Protein AF-A0A0C2AZZ6-F1 (afdb_monomer_lite)

pLDDT: mean 88.09, std 14.76, range [36.34, 97.5]

Secondary structure (DSSP, 8-state):
---EEEEEETTEEEEE-TTS-EEEEEGGG--PPPHHHHHHHHHHHHHHHHHHHTTTT---

Radius of gyration: 14.37 Å; chains: 1; bounding box: 38×22×35 Å

Foldseek 3Di:
DDFDFDDDDPQKTWGAQLLGDIDIDGPVPDDDDDPVSVVVSVVSNVVNVVVVVVVVPPDD

Structure (mmCIF, N/CA/C/O backbone):
data_AF-A0A0C2AZZ6-F1
#
_entry.id   AF-A0A0C2AZZ6-F1
#
loop_
_atom_site.group_PDB
_atom_site.id
_atom_site.type_symbol
_atom_site.label_atom_id
_atom_site.label_alt_id
_atom_site.label_comp_id
_atom_site.label_asym_id
_atom_site.label_entity_id
_atom_site.label_seq_id
_atom_site.pdbx_PDB_ins_code
_atom_site.Cartn_x
_atom_site.Cartn_y
_atom_site.Cartn_z
_atom_site.occupancy
_atom_site.B_iso_or_equiv
_atom_site.auth_seq_id
_atom_site.auth_comp_id
_atom_site.auth_asym_id
_atom_site.auth_atom_id
_atom_site.pdbx_PDB_model_num
ATOM 1 N N . MET A 1 1 ? 8.967 5.863 0.530 1.00 85.31 1 MET A N 1
ATOM 2 C CA . MET A 1 1 ? 7.573 5.771 1.029 1.00 85.31 1 MET A CA 1
ATOM 3 C C . MET A 1 1 ? 7.091 4.335 0.847 1.00 85.31 1 MET A C 1
ATOM 5 O O . MET A 1 1 ? 7.560 3.697 -0.084 1.00 85.31 1 MET A O 1
ATOM 9 N N . VAL A 1 2 ? 6.219 3.818 1.720 1.00 92.50 2 VAL A N 1
ATOM 10 C CA . VAL A 1 2 ? 5.710 2.430 1.663 1.00 92.50 2 VAL A CA 1
ATOM 11 C C . VAL A 1 2 ? 4.202 2.450 1.411 1.00 92.50 2 VAL A C 1
ATOM 13 O O . VAL A 1 2 ? 3.488 3.219 2.060 1.00 92.50 2 VAL A O 1
ATOM 16 N N . GLY A 1 3 ? 3.734 1.604 0.494 1.00 94.69 3 GLY A N 1
ATOM 17 C CA . GLY A 1 3 ? 2.330 1.452 0.112 1.00 94.69 3 GLY A CA 1
ATOM 18 C C . GLY A 1 3 ? 2.025 0.044 -0.385 1.00 94.69 3 GLY A C 1
ATOM 19 O O . GLY A 1 3 ? 2.902 -0.818 -0.404 1.00 94.69 3 GLY A O 1
ATOM 20 N N . VAL A 1 4 ? 0.773 -0.168 -0.768 1.00 95.25 4 VAL A N 1
ATOM 21 C CA . VAL A 1 4 ? 0.284 -1.367 -1.452 1.00 95.25 4 VAL A CA 1
ATOM 22 C C . VAL A 1 4 ? 0.197 -1.056 -2.939 1.00 95.25 4 VAL A C 1
ATOM 24 O O . VAL A 1 4 ? -0.176 0.055 -3.304 1.00 95.25 4 VAL A O 1
ATOM 27 N N . VAL A 1 5 ? 0.563 -2.015 -3.784 1.00 95.44 5 VAL A N 1
ATOM 28 C CA . VAL A 1 5 ? 0.338 -1.913 -5.229 1.00 95.44 5 VAL A CA 1
ATOM 29 C C . VAL A 1 5 ? -1.151 -2.087 -5.495 1.00 95.44 5 VAL A C 1
ATOM 31 O O . VAL A 1 5 ? -1.722 -3.090 -5.077 1.00 95.44 5 VAL A O 1
ATOM 34 N N . ASP A 1 6 ? -1.746 -1.104 -6.156 1.00 95.31 6 ASP A N 1
ATOM 35 C CA . ASP A 1 6 ? -3.164 -1.100 -6.519 1.00 95.31 6 ASP A CA 1
ATOM 36 C C . ASP A 1 6 ? -3.353 -1.509 -7.986 1.00 95.31 6 ASP A C 1
ATOM 38 O O . ASP A 1 6 ? -4.213 -2.326 -8.296 1.00 95.31 6 ASP A O 1
ATOM 42 N N . ASP A 1 7 ? -2.491 -1.006 -8.879 1.00 96.06 7 ASP A N 1
ATOM 43 C CA . ASP A 1 7 ? -2.579 -1.269 -10.319 1.00 96.06 7 ASP A CA 1
ATOM 44 C C . ASP A 1 7 ? -1.235 -1.053 -11.049 1.00 96.06 7 ASP A C 1
ATOM 46 O O . ASP A 1 7 ? -0.298 -0.447 -10.514 1.00 96.06 7 ASP A O 1
ATOM 50 N N . PHE A 1 8 ? -1.156 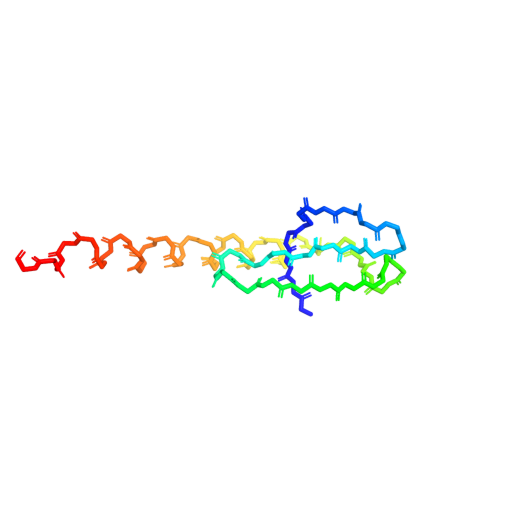-1.512 -12.298 1.00 95.75 8 PHE A N 1
ATOM 51 C CA . PHE A 1 8 ? -0.058 -1.281 -13.232 1.00 95.75 8 PHE A CA 1
ATOM 52 C C . PHE A 1 8 ? -0.590 -0.668 -14.532 1.00 95.75 8 PHE A C 1
ATOM 54 O O . PHE A 1 8 ? -1.324 -1.313 -15.276 1.00 95.75 8 PHE A O 1
ATOM 61 N N . ILE A 1 9 ? -0.159 0.554 -14.861 1.00 94.75 9 ILE A N 1
ATOM 62 C CA . ILE A 1 9 ? -0.523 1.218 -16.122 1.00 94.75 9 ILE A CA 1
ATOM 63 C C . ILE A 1 9 ? 0.745 1.530 -16.910 1.00 94.75 9 ILE A C 1
ATOM 65 O O . ILE A 1 9 ? 1.503 2.451 -16.593 1.00 94.75 9 ILE A O 1
ATOM 69 N N . GLY A 1 10 ? 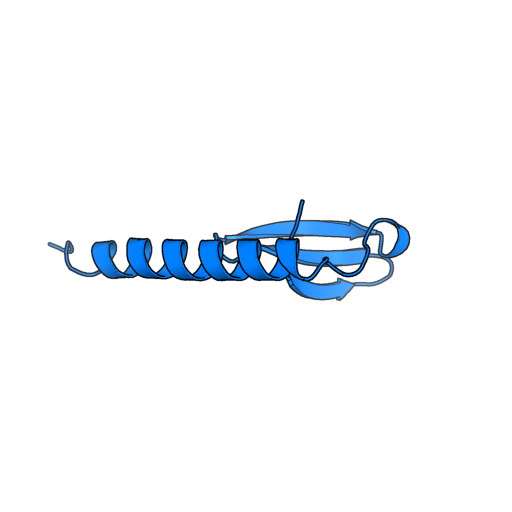0.981 0.738 -17.957 1.00 92.69 10 GLY A N 1
ATOM 70 C CA . GLY A 1 10 ? 2.195 0.825 -18.763 1.00 92.69 10 GLY A CA 1
ATOM 71 C C . GLY A 1 10 ? 3.454 0.655 -17.896 1.00 92.69 10 GLY A C 1
ATOM 72 O O . GLY A 1 10 ? 3.556 -0.326 -17.163 1.00 92.69 10 GLY A O 1
ATOM 73 N N . PRO A 1 11 ? 4.427 1.586 -17.942 1.00 93.69 11 PRO A N 1
ATOM 74 C CA . PRO A 1 11 ? 5.658 1.486 -17.153 1.00 93.69 11 PRO A CA 1
ATOM 75 C C . PRO A 1 11 ? 5.491 1.924 -15.687 1.00 93.69 11 PRO A C 1
ATOM 77 O O . PRO A 1 11 ? 6.478 1.978 -14.940 1.00 93.69 11 PRO A O 1
ATOM 80 N N . PHE A 1 12 ? 4.274 2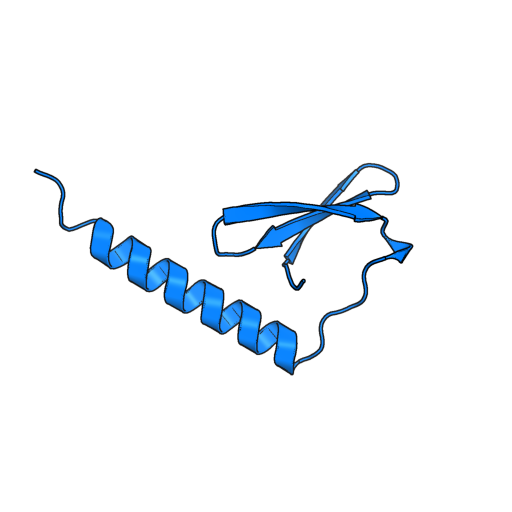.290 -15.284 1.00 96.94 12 PHE A N 1
ATOM 81 C CA . PHE A 1 12 ? 3.993 2.853 -13.978 1.00 96.94 12 PHE A CA 1
ATOM 82 C C . PHE A 1 12 ? 3.252 1.878 -13.070 1.00 96.94 12 PHE A C 1
ATOM 84 O O . PHE A 1 12 ? 2.395 1.110 -13.498 1.00 96.94 12 PHE A O 1
ATOM 91 N N . VAL A 1 13 ? 3.571 1.976 -11.785 1.00 97.19 13 VAL A N 1
ATOM 92 C CA . VAL A 1 13 ? 2.912 1.277 -10.689 1.00 97.19 13 VAL A CA 1
ATOM 93 C C . VAL A 1 13 ? 2.110 2.304 -9.906 1.00 97.19 13 VAL A C 1
ATOM 95 O O . VAL A 1 13 ? 2.663 3.317 -9.460 1.00 97.19 13 VAL A O 1
ATOM 98 N N . HIS A 1 14 ? 0.821 2.038 -9.733 1.00 97.50 14 HIS A N 1
ATOM 99 C CA . HIS A 1 14 ? -0.041 2.794 -8.840 1.00 97.50 14 HIS A CA 1
ATOM 100 C C . HIS A 1 14 ? 0.027 2.203 -7.442 1.00 97.50 14 HIS A C 1
ATOM 102 O O . HIS A 1 14 ? -0.084 0.993 -7.237 1.00 97.50 14 HIS A O 1
ATOM 108 N N . LEU A 1 15 ? 0.262 3.080 -6.474 1.00 96.75 15 LEU A N 1
ATOM 109 C CA . LEU A 1 15 ? 0.473 2.729 -5.084 1.00 96.75 15 LEU A CA 1
ATOM 110 C C . LEU A 1 15 ? -0.551 3.457 -4.225 1.00 96.75 15 LEU A C 1
ATOM 112 O O . LEU A 1 15 ? -0.768 4.661 -4.372 1.00 96.75 15 LEU A O 1
ATOM 116 N N . ALA A 1 16 ? -1.124 2.725 -3.282 1.00 95.62 16 ALA A N 1
ATOM 117 C CA . ALA A 1 16 ? -2.066 3.241 -2.311 1.00 95.62 16 ALA A CA 1
ATOM 118 C C . ALA A 1 16 ? -1.522 3.063 -0.893 1.00 95.62 16 ALA A C 1
ATOM 120 O O . ALA A 1 16 ? -0.958 2.030 -0.517 1.00 95.62 16 ALA A O 1
ATOM 121 N N . ARG A 1 17 ? -1.726 4.077 -0.056 1.00 93.38 17 ARG A N 1
ATOM 122 C CA . ARG A 1 17 ? -1.550 3.973 1.387 1.00 93.38 17 ARG A CA 1
ATOM 123 C C . ARG A 1 17 ? -2.915 3.726 2.022 1.00 93.38 17 ARG A C 1
ATOM 125 O O . ARG A 1 17 ? -3.866 4.422 1.679 1.00 93.38 17 ARG A O 1
ATOM 132 N N . PRO A 1 18 ? -3.004 2.868 3.052 1.00 87.81 18 PRO A N 1
ATOM 133 C CA . PRO A 1 18 ? -4.241 2.658 3.809 1.00 87.81 18 PRO A CA 1
ATOM 134 C C . PRO A 1 18 ? -4.849 3.921 4.441 1.00 87.81 18 PRO A C 1
ATOM 136 O O . PRO A 1 18 ? -5.961 3.865 4.948 1.00 87.81 18 PRO A O 1
ATOM 139 N N . THR A 1 19 ? -4.115 5.038 4.444 1.00 87.31 19 THR A N 1
ATOM 140 C CA . THR A 1 19 ? -4.565 6.355 4.910 1.00 87.31 19 THR A CA 1
ATOM 141 C C . THR A 1 19 ? -5.166 7.232 3.803 1.00 87.31 19 THR A C 1
ATOM 143 O O . THR A 1 19 ? -5.248 8.440 3.985 1.00 87.31 19 THR A O 1
ATOM 146 N N . GLY A 1 20 ? -5.476 6.672 2.629 1.00 89.06 20 GLY A N 1
ATOM 147 C CA . GLY A 1 20 ? -6.099 7.384 1.504 1.00 89.06 20 GLY A CA 1
ATOM 148 C C . GLY A 1 20 ? -5.139 8.123 0.564 1.00 89.06 20 GLY A C 1
ATOM 149 O O . GLY A 1 20 ? -5.579 8.673 -0.437 1.00 89.06 20 GLY A O 1
ATOM 150 N N . LEU A 1 21 ? -3.830 8.131 0.841 1.00 93.12 21 LEU A N 1
ATOM 151 C CA . LEU A 1 21 ? -2.845 8.722 -0.070 1.00 93.12 21 LEU A CA 1
ATOM 152 C C . LEU A 1 21 ? -2.560 7.767 -1.233 1.00 93.12 21 LEU A C 1
ATOM 154 O O . LEU A 1 21 ? -2.150 6.632 -0.993 1.00 93.12 21 LEU A O 1
ATOM 158 N N . THR A 1 22 ? -2.676 8.253 -2.463 1.00 95.88 22 THR A N 1
ATOM 159 C CA . THR A 1 22 ? -2.346 7.513 -3.688 1.00 95.88 22 THR A CA 1
ATOM 160 C C . THR A 1 22 ? -1.248 8.222 -4.469 1.00 95.88 22 THR A C 1
ATOM 162 O O . THR A 1 22 ? -1.191 9.452 -4.489 1.00 95.88 22 THR A O 1
ATOM 165 N N . TRP A 1 23 ? -0.366 7.464 -5.115 1.00 96.75 23 TRP A N 1
ATOM 166 C CA . TRP A 1 23 ? 0.669 8.023 -5.984 1.00 96.75 23 TRP A CA 1
ATOM 167 C C . TRP A 1 23 ? 1.102 7.032 -7.062 1.00 96.75 23 TRP A C 1
ATOM 169 O O . TRP A 1 23 ? 0.793 5.843 -7.013 1.00 96.75 23 TRP A O 1
ATOM 179 N N . GLN A 1 24 ? 1.858 7.543 -8.028 1.00 97.12 24 GLN A N 1
ATOM 180 C CA . GLN A 1 24 ? 2.413 6.775 -9.131 1.00 97.12 24 GLN A CA 1
ATOM 181 C C . GLN A 1 24 ? 3.943 6.758 -9.050 1.00 97.12 24 GLN A C 1
ATOM 183 O O . GLN A 1 24 ? 4.570 7.744 -8.654 1.00 97.12 24 GLN A O 1
ATOM 188 N N . SER A 1 25 ? 4.562 5.642 -9.430 1.00 97.00 25 SER A N 1
ATOM 189 C CA . SER A 1 25 ? 6.015 5.549 -9.597 1.00 97.00 25 SER A CA 1
ATOM 190 C C . SER A 1 25 ? 6.383 4.648 -10.770 1.00 97.00 25 SER A C 1
ATOM 192 O O . SER A 1 25 ? 5.569 3.846 -11.219 1.00 97.00 25 SER A O 1
ATOM 194 N N . ARG A 1 26 ? 7.613 4.755 -11.280 1.00 96.44 26 ARG A N 1
ATOM 195 C CA . ARG A 1 26 ? 8.126 3.788 -12.262 1.00 96.44 26 ARG A CA 1
ATOM 196 C C . ARG A 1 26 ? 8.400 2.458 -11.567 1.00 96.44 26 ARG A C 1
ATOM 198 O O . ARG A 1 26 ? 8.906 2.449 -10.446 1.00 96.44 26 ARG A O 1
ATOM 205 N N . TRP A 1 27 ? 8.148 1.342 -12.249 1.00 92.69 27 TRP A N 1
ATOM 206 C CA . TRP A 1 27 ? 8.357 0.007 -11.668 1.00 92.69 27 TRP A CA 1
ATOM 207 C C . TRP A 1 27 ? 9.810 -0.245 -11.223 1.00 92.69 27 TRP A C 1
ATOM 209 O O . TRP A 1 27 ? 10.049 -0.886 -10.208 1.00 92.69 27 TRP A O 1
ATOM 219 N N . VAL A 1 28 ? 10.791 0.334 -11.922 1.00 94.88 28 VAL A N 1
ATOM 220 C CA . VAL A 1 28 ? 12.219 0.236 -11.561 1.00 94.88 28 VAL A CA 1
ATOM 221 C C . VAL A 1 28 ? 12.586 0.996 -10.284 1.00 94.88 28 VAL A C 1
ATOM 223 O O . VAL A 1 28 ? 13.655 0.791 -9.721 1.00 94.88 28 VAL A O 1
ATOM 226 N N . SER A 1 29 ? 11.724 1.909 -9.837 1.00 95.44 29 SER A N 1
ATOM 227 C CA . SER A 1 29 ? 11.939 2.734 -8.646 1.00 95.44 29 SER A CA 1
ATOM 228 C C . SER A 1 29 ? 11.278 2.145 -7.398 1.00 95.44 29 SER A C 1
ATOM 230 O O . SER A 1 29 ? 11.376 2.735 -6.322 1.00 95.44 29 SER A O 1
ATOM 232 N N . VAL A 1 30 ? 10.609 0.995 -7.522 1.00 95.31 30 VAL A N 1
ATOM 233 C CA . VAL A 1 30 ? 9.993 0.281 -6.402 1.00 95.31 30 VAL A CA 1
ATOM 234 C C . VAL A 1 30 ? 10.726 -1.023 -6.120 1.00 95.31 30 VAL A C 1
ATOM 236 O O . VAL A 1 30 ? 11.249 -1.681 -7.013 1.00 95.31 30 VAL A O 1
ATOM 239 N N . ARG A 1 31 ? 10.739 -1.413 -4.845 1.00 95.81 31 ARG A N 1
ATOM 240 C CA . ARG A 1 31 ? 11.207 -2.726 -4.399 1.00 95.81 31 ARG A CA 1
ATOM 241 C C . ARG A 1 31 ? 10.164 -3.373 -3.494 1.00 95.81 31 ARG A C 1
ATOM 243 O O . ARG A 1 31 ? 9.379 -2.646 -2.877 1.00 95.81 31 ARG A O 1
ATOM 250 N N . PRO A 1 32 ? 10.192 -4.705 -3.332 1.00 95.69 32 PRO A N 1
ATOM 251 C CA . PRO A 1 32 ? 9.438 -5.358 -2.275 1.00 95.69 32 PRO A CA 1
ATOM 252 C C . PRO A 1 32 ? 9.717 -4.705 -0.915 1.00 95.69 32 PRO A C 1
ATOM 254 O O . PRO A 1 32 ? 10.868 -4.412 -0.571 1.00 95.69 32 PRO A O 1
ATOM 257 N N . GLY A 1 33 ? 8.657 -4.459 -0.146 1.00 94.94 33 GLY A N 1
ATOM 258 C CA . GLY A 1 33 ? 8.775 -3.951 1.219 1.00 94.94 33 GLY A CA 1
ATOM 259 C C . GLY A 1 33 ? 9.369 -5.009 2.148 1.00 94.94 33 GLY A C 1
ATOM 260 O O . GLY A 1 33 ? 9.037 -6.190 2.038 1.00 94.94 33 GLY A O 1
ATOM 261 N N . THR A 1 34 ? 10.215 -4.598 3.088 1.00 97.25 34 THR A N 1
ATOM 262 C CA . THR A 1 34 ? 10.759 -5.496 4.116 1.00 97.25 34 THR A CA 1
ATOM 263 C C . THR A 1 34 ? 9.655 -5.960 5.077 1.00 97.25 34 THR A C 1
ATOM 265 O O . THR A 1 34 ? 8.627 -5.285 5.207 1.00 97.25 34 THR A O 1
ATOM 268 N N . PRO A 1 35 ? 9.843 -7.065 5.824 1.00 97.38 35 PRO A N 1
ATOM 269 C CA . PRO A 1 35 ? 8.866 -7.505 6.824 1.00 97.38 35 PRO A CA 1
ATOM 270 C C . PRO A 1 35 ? 8.509 -6.418 7.852 1.00 97.38 35 PRO A C 1
ATOM 272 O O . PRO A 1 35 ? 7.353 -6.298 8.267 1.00 97.38 35 PRO A O 1
ATOM 275 N N . TYR A 1 36 ? 9.487 -5.586 8.225 1.00 96.56 36 TYR A N 1
ATOM 276 C CA . TYR A 1 36 ? 9.286 -4.449 9.119 1.00 96.56 36 TYR A CA 1
ATOM 277 C C . TYR A 1 36 ? 8.384 -3.375 8.490 1.00 96.56 36 TYR A C 1
ATOM 279 O O . TYR A 1 36 ? 7.395 -2.964 9.098 1.00 96.56 36 TYR A O 1
ATOM 287 N N . GLU A 1 37 ? 8.669 -2.975 7.249 1.00 96.12 37 GLU A N 1
ATOM 288 C CA . GLU A 1 37 ? 7.875 -1.988 6.502 1.00 96.12 37 GLU A CA 1
ATOM 289 C C . GLU A 1 37 ? 6.431 -2.469 6.294 1.00 96.12 37 GLU A C 1
ATOM 291 O O . GLU A 1 37 ? 5.477 -1.714 6.495 1.00 96.12 37 GLU A O 1
ATOM 296 N N . GLN A 1 38 ? 6.251 -3.753 5.977 1.00 95.06 38 GLN A N 1
ATOM 297 C CA . GLN A 1 38 ? 4.930 -4.370 5.852 1.00 95.06 38 GLN A CA 1
ATOM 298 C C . GLN A 1 38 ? 4.162 -4.358 7.181 1.00 95.06 38 GLN A C 1
ATOM 300 O O . GLN A 1 38 ? 2.951 -4.118 7.204 1.00 95.06 38 GLN A O 1
ATOM 305 N N . ARG A 1 39 ? 4.844 -4.613 8.307 1.00 95.56 39 ARG A N 1
ATOM 306 C CA . ARG A 1 39 ? 4.235 -4.527 9.642 1.00 95.56 39 ARG A CA 1
ATOM 307 C C . ARG A 1 39 ? 3.811 -3.095 9.955 1.00 95.56 39 ARG A C 1
ATOM 309 O O . ARG A 1 39 ? 2.688 -2.890 10.409 1.00 95.56 39 ARG A O 1
ATOM 316 N N . GLN A 1 40 ? 4.665 -2.111 9.683 1.00 94.50 40 GLN A N 1
ATOM 317 C CA . GLN A 1 40 ? 4.341 -0.701 9.891 1.00 94.50 40 GLN A CA 1
ATOM 318 C C . GLN A 1 40 ? 3.123 -0.276 9.059 1.00 94.50 40 GLN A C 1
ATOM 320 O O . GLN A 1 40 ? 2.223 0.382 9.581 1.00 94.50 40 GLN A O 1
ATOM 325 N N . LEU A 1 41 ? 3.041 -0.708 7.796 1.00 94.12 41 LEU A N 1
ATOM 326 C CA . LEU A 1 41 ? 1.898 -0.428 6.926 1.00 94.12 41 LEU A CA 1
ATOM 327 C C . LEU A 1 41 ? 0.588 -1.012 7.483 1.00 94.12 41 LEU A C 1
ATOM 329 O O . LEU A 1 41 ? -0.437 -0.330 7.492 1.00 94.12 41 LEU A O 1
ATOM 333 N N . ARG A 1 42 ? 0.627 -2.239 8.021 1.00 93.19 42 ARG A N 1
ATOM 334 C CA . ARG A 1 42 ? -0.525 -2.874 8.689 1.00 93.19 42 ARG A CA 1
ATOM 335 C C . ARG A 1 42 ? -0.968 -2.125 9.945 1.00 93.19 42 ARG A C 1
ATOM 337 O O . ARG A 1 42 ? -2.167 -1.939 10.146 1.00 93.19 42 ARG A O 1
ATOM 344 N N . VAL A 1 43 ? -0.022 -1.671 10.768 1.00 93.56 43 VAL A N 1
ATOM 345 C CA . VAL A 1 43 ? -0.319 -0.866 11.966 1.00 93.56 43 VAL A CA 1
ATOM 346 C C . VAL A 1 43 ? -0.984 0.454 11.575 1.00 93.56 43 VAL A C 1
ATOM 348 O O . VAL A 1 43 ? -2.005 0.817 12.153 1.00 93.56 43 VAL A O 1
ATOM 351 N N . LEU A 1 44 ? -0.472 1.134 10.545 1.00 91.50 44 LEU A N 1
ATOM 352 C CA . LEU A 1 44 ? -1.077 2.362 10.019 1.00 91.50 44 LEU A CA 1
ATOM 353 C C . LEU A 1 44 ? -2.502 2.128 9.505 1.00 91.50 44 LEU A C 1
ATOM 355 O O . LEU A 1 44 ? -3.389 2.928 9.790 1.00 91.50 44 LEU A O 1
ATOM 359 N N . ALA A 1 45 ? -2.743 1.017 8.804 1.00 91.38 45 ALA A N 1
ATOM 360 C CA . ALA A 1 45 ? -4.081 0.636 8.352 1.00 91.38 45 ALA A CA 1
ATOM 361 C C . ALA A 1 45 ? -5.046 0.383 9.521 1.00 91.38 45 ALA A C 1
ATOM 363 O O . ALA A 1 45 ? -6.211 0.775 9.472 1.00 91.38 45 ALA A O 1
ATOM 364 N N . ALA A 1 46 ? -4.582 -0.283 10.583 1.00 92.12 46 ALA A N 1
ATOM 365 C CA . ALA A 1 46 ? -5.381 -0.515 11.783 1.00 92.12 46 ALA A CA 1
ATOM 366 C C . ALA A 1 46 ? -5.725 0.803 12.491 1.00 92.12 46 ALA A C 1
ATOM 368 O O . ALA A 1 46 ? -6.895 1.047 12.778 1.00 92.12 46 ALA A O 1
ATOM 369 N N . LEU A 1 47 ? -4.735 1.678 12.686 1.00 91.00 47 LEU A N 1
ATOM 370 C CA . LEU A 1 47 ? -4.929 2.991 13.299 1.00 91.00 47 LEU A CA 1
ATOM 371 C C . LEU A 1 47 ? -5.911 3.854 12.498 1.00 91.00 47 LEU A C 1
ATOM 373 O O . LEU A 1 47 ? -6.805 4.467 13.075 1.00 91.00 47 LEU A O 1
ATOM 377 N N . HIS A 1 48 ? -5.775 3.875 11.171 1.00 88.94 48 HIS A N 1
ATOM 378 C CA . HIS A 1 48 ? -6.684 4.605 10.293 1.00 88.94 48 HIS A CA 1
ATOM 379 C C . HIS A 1 48 ? -8.128 4.108 10.439 1.00 88.94 48 HIS A C 1
ATOM 381 O O . HIS A 1 48 ? -9.038 4.903 10.656 1.00 88.94 48 HIS A O 1
ATOM 387 N N . ARG A 1 49 ? -8.337 2.785 10.416 1.00 87.88 49 ARG A N 1
ATOM 388 C CA . ARG A 1 49 ? -9.665 2.187 10.616 1.00 87.88 49 ARG A CA 1
ATOM 389 C C . ARG A 1 49 ? -10.262 2.525 11.979 1.00 87.88 49 ARG A C 1
ATOM 391 O O . ARG A 1 49 ? -11.446 2.826 12.041 1.00 87.88 49 ARG A O 1
ATOM 398 N N . LEU A 1 50 ? -9.472 2.498 13.053 1.00 88.62 50 LEU A N 1
ATOM 399 C CA . LEU A 1 50 ? -9.952 2.874 14.389 1.00 88.62 50 LEU A CA 1
ATOM 400 C C . LEU A 1 50 ? -10.393 4.341 14.442 1.00 88.62 50 LEU A C 1
ATOM 402 O O . LEU A 1 50 ? -11.476 4.630 14.942 1.00 88.62 50 LEU A O 1
ATOM 406 N N . ARG A 1 51 ? -9.603 5.255 13.863 1.00 84.81 51 ARG A N 1
ATOM 407 C CA . ARG A 1 51 ? -9.962 6.680 13.779 1.00 84.81 51 ARG A CA 1
ATOM 408 C C . ARG A 1 51 ? -11.246 6.909 12.984 1.00 84.81 51 ARG A C 1
ATOM 410 O O . ARG A 1 51 ? -12.082 7.690 13.413 1.00 84.81 51 ARG A O 1
ATOM 417 N N . HIS A 1 52 ? -11.420 6.212 11.863 1.00 80.62 52 HIS A N 1
ATOM 418 C CA . HIS A 1 52 ? -12.637 6.323 11.056 1.00 80.62 52 HIS A CA 1
ATOM 419 C C . HIS A 1 52 ? -13.863 5.671 11.706 1.00 80.62 52 HIS A C 1
ATOM 421 O O . HIS A 1 52 ? -14.970 6.152 11.499 1.00 80.62 52 HIS A O 1
ATOM 427 N N . LYS A 1 53 ? -13.688 4.629 12.52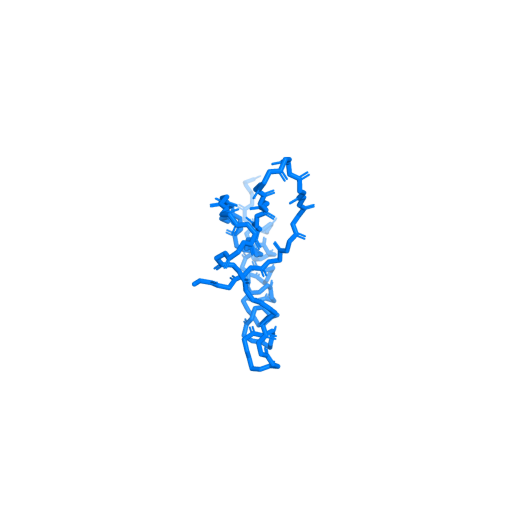9 1.00 71.69 53 LYS A N 1
ATOM 428 C CA . LYS A 1 53 ? -14.784 4.062 13.330 1.00 71.69 53 LYS A CA 1
ATOM 429 C C . LYS A 1 53 ? -15.273 5.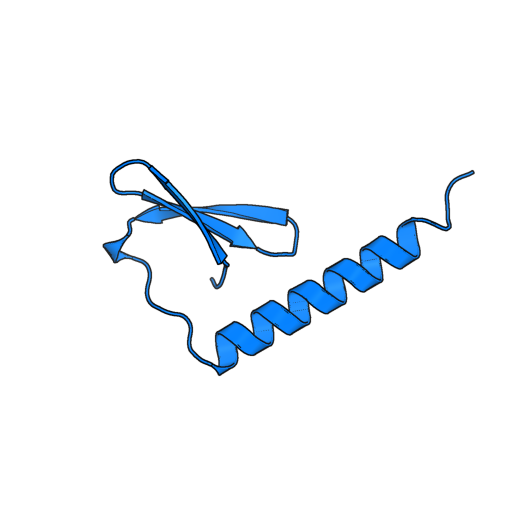031 14.408 1.00 71.69 53 LYS A C 1
ATOM 431 O O . LYS A 1 53 ? -16.474 5.168 14.575 1.00 71.69 53 LYS A O 1
ATOM 436 N N . GLY A 1 54 ? -14.364 5.748 15.073 1.00 59.09 54 GLY A N 1
ATOM 437 C CA . GLY A 1 54 ? -14.723 6.770 16.067 1.00 59.09 54 GLY A CA 1
ATOM 438 C C . GLY A 1 54 ? -15.380 8.032 15.488 1.00 59.09 54 GLY A C 1
ATOM 439 O O . GLY A 1 54 ? -15.917 8.828 16.245 1.00 59.09 54 GLY A O 1
ATOM 440 N N . LEU A 1 55 ? -15.351 8.222 14.163 1.00 57.09 55 LEU A N 1
ATOM 441 C CA . LEU A 1 55 ? -16.025 9.327 13.468 1.00 57.09 55 LEU A CA 1
ATOM 442 C C . LEU A 1 55 ? -17.442 8.965 12.987 1.00 57.09 55 LEU A C 1
ATOM 444 O O . LEU A 1 55 ? -18.172 9.853 12.563 1.00 57.09 55 LEU A O 1
ATOM 448 N N . ALA A 1 56 ? -17.840 7.688 13.042 1.00 53.59 56 ALA A N 1
ATOM 449 C CA . ALA A 1 56 ? -19.169 7.243 12.616 1.00 53.59 56 ALA A CA 1
ATOM 450 C C . ALA A 1 56 ? -20.258 7.401 13.702 1.00 53.59 56 ALA A C 1
ATOM 452 O O . ALA A 1 56 ? -21.435 7.304 13.379 1.00 53.59 56 ALA A O 1
ATOM 453 N N . GLU A 1 57 ? -19.885 7.676 14.960 1.00 48.69 57 GLU A N 1
ATOM 454 C CA . GLU A 1 57 ? -20.813 7.895 16.092 1.00 48.69 57 GLU A CA 1
ATOM 455 C C . GLU A 1 57 ? -20.961 9.373 16.505 1.00 48.69 57 GLU A C 1
ATOM 457 O O . GLU A 1 57 ? -21.490 9.682 17.568 1.00 48.69 57 GLU A O 1
ATOM 462 N N . ALA A 1 58 ? -20.524 10.309 15.662 1.00 46.47 58 ALA A N 1
ATOM 463 C CA . ALA A 1 58 ? -20.804 11.735 15.831 1.00 46.47 58 ALA A CA 1
ATOM 464 C C . ALA A 1 58 ? -21.371 12.307 14.525 1.00 46.47 58 ALA A C 1
ATOM 466 O O . ALA A 1 5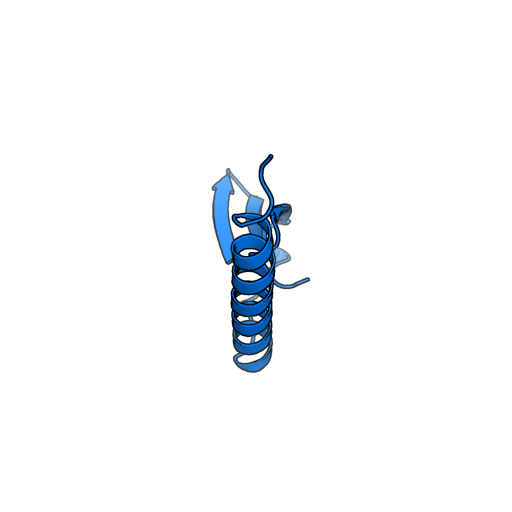8 ? -20.757 13.147 13.870 1.00 46.47 58 ALA A O 1
ATOM 467 N N . GLY A 1 59 ? -22.531 11.790 14.122 1.00 36.34 59 GLY A N 1
ATOM 468 C CA . GLY A 1 59 ? -23.437 12.464 13.193 1.00 36.34 59 GLY A CA 1
ATOM 469 C C . GLY A 1 59 ? -24.591 13.101 13.983 1.00 36.34 59 GLY A C 1
ATOM 470 O O . GLY A 1 59 ? -25.006 12.492 14.971 1.00 36.34 59 GLY A O 1
ATOM 471 N N . PRO A 1 60 ? -25.054 14.309 13.612 1.00 48.06 60 PRO A N 1
ATOM 472 C CA . PRO A 1 60 ? -26.182 14.993 14.250 1.00 48.06 60 PRO A CA 1
ATOM 473 C C . PRO A 1 60 ? -27.511 14.244 14.099 1.00 48.06 60 PRO A C 1
ATOM 475 O O . PRO A 1 60 ? -27.657 13.481 13.116 1.00 48.06 60 PRO A O 1
#

Sequence (60 aa):
MVGVVDDFIGPFVHLARPTGLTWQSRWVSVRPGTPYEQRQLRVLAALHRLRHKGLAEAGP